Protein AF-A0A452YHG9-F1 (afdb_monomer)

Structure (mmCIF, N/CA/C/O backbone):
data_AF-A0A452YHG9-F1
#
_entry.id   AF-A0A452YHG9-F1
#
loop_
_atom_site.group_PDB
_atom_site.id
_atom_site.type_symbol
_atom_site.label_atom_id
_atom_site.label_alt_id
_atom_site.label_comp_id
_atom_site.label_asym_id
_atom_site.label_entity_id
_atom_site.label_seq_id
_atom_site.pdbx_PDB_ins_code
_atom_site.Cartn_x
_atom_site.Cartn_y
_atom_site.Cartn_z
_atom_site.occupancy
_atom_site.B_iso_or_equiv
_atom_site.auth_seq_id
_atom_site.auth_comp_id
_atom_site.auth_asym_id
_atom_site.auth_atom_id
_atom_site.pdbx_PDB_model_num
ATOM 1 N N . PHE A 1 1 ? 35.366 18.427 21.342 1.00 50.47 1 PHE A N 1
ATOM 2 C CA . PHE A 1 1 ? 35.140 17.225 20.520 1.00 50.47 1 PHE A CA 1
ATOM 3 C C . PHE A 1 1 ? 33.659 17.161 20.184 1.00 50.47 1 PHE A C 1
ATOM 5 O O . PHE A 1 1 ? 32.875 17.206 21.125 1.00 50.47 1 PHE A O 1
ATOM 12 N N . PRO A 1 2 ? 33.260 17.173 18.901 1.00 58.31 2 PRO A N 1
ATOM 13 C CA . PRO A 1 2 ? 31.857 17.027 18.533 1.00 58.31 2 PRO A CA 1
ATOM 14 C C . PRO A 1 2 ? 31.399 15.593 18.816 1.00 58.31 2 PRO A C 1
ATOM 16 O O . PRO A 1 2 ? 32.163 14.650 18.617 1.00 58.31 2 PRO A O 1
ATOM 19 N N . LEU A 1 3 ? 30.175 15.452 19.322 1.00 61.84 3 LEU A N 1
ATOM 20 C CA . LEU A 1 3 ? 29.559 14.154 19.587 1.00 61.84 3 LEU A CA 1
ATOM 21 C C . LEU A 1 3 ? 29.290 13.422 18.262 1.00 61.84 3 LEU A C 1
ATOM 23 O O . LEU A 1 3 ? 28.906 14.075 17.287 1.00 61.84 3 LEU A O 1
ATOM 27 N N . PRO A 1 4 ? 29.494 12.095 18.208 1.00 65.50 4 PRO A N 1
ATOM 28 C CA . PRO A 1 4 ? 29.162 11.313 17.028 1.00 65.50 4 PRO A CA 1
ATOM 29 C C . PRO A 1 4 ? 27.641 11.327 16.791 1.00 65.50 4 PRO A C 1
ATOM 31 O O . PRO A 1 4 ? 26.872 11.438 17.752 1.00 65.50 4 PRO A O 1
ATOM 34 N N . PRO A 1 5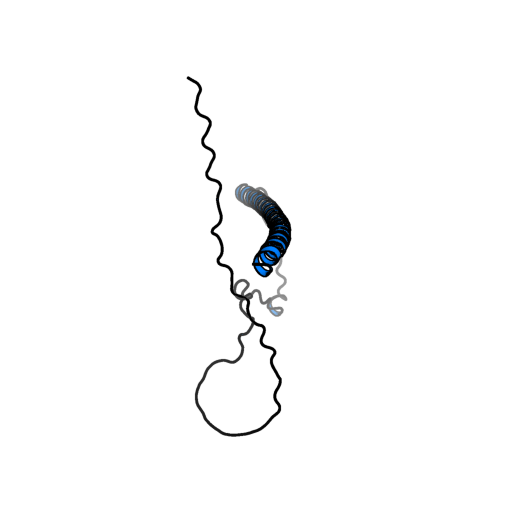 ? 27.198 11.246 15.525 1.00 70.06 5 PRO A N 1
ATOM 35 C CA . PRO A 1 5 ? 25.780 11.170 15.201 1.00 70.06 5 PRO A CA 1
ATOM 36 C C . PRO A 1 5 ? 25.156 9.893 15.790 1.00 70.06 5 PRO A C 1
ATOM 38 O O . PRO A 1 5 ? 25.858 8.895 15.956 1.00 70.06 5 PRO A O 1
ATOM 41 N N . PRO A 1 6 ? 23.852 9.914 16.115 1.00 71.38 6 PRO A N 1
ATOM 42 C CA . PRO A 1 6 ? 23.160 8.741 16.632 1.00 71.38 6 PRO A CA 1
ATOM 43 C C . PRO A 1 6 ? 23.117 7.635 15.572 1.00 71.38 6 PRO A C 1
ATOM 45 O O . PRO A 1 6 ? 22.781 7.894 14.416 1.00 71.38 6 PRO A O 1
ATOM 48 N N . ASP A 1 7 ? 23.442 6.408 15.981 1.00 68.12 7 ASP A N 1
ATOM 49 C CA . ASP A 1 7 ? 23.366 5.226 15.127 1.00 68.12 7 ASP A CA 1
ATOM 50 C C . ASP A 1 7 ? 21.933 5.047 14.605 1.00 68.12 7 ASP A C 1
ATOM 52 O O . ASP A 1 7 ? 20.973 4.952 15.376 1.00 68.12 7 ASP A O 1
ATOM 56 N N . HIS A 1 8 ? 21.776 5.013 13.281 1.00 67.44 8 HIS A N 1
ATOM 57 C CA . HIS A 1 8 ? 20.496 4.689 12.664 1.00 67.44 8 HIS A CA 1
ATOM 58 C C . HIS A 1 8 ? 20.134 3.228 12.980 1.00 67.44 8 HIS A C 1
ATOM 60 O O . HIS A 1 8 ? 20.989 2.347 12.842 1.00 67.44 8 HIS A O 1
ATOM 66 N N . PRO A 1 9 ? 18.884 2.938 13.388 1.00 67.12 9 PRO A N 1
ATOM 67 C CA . PRO A 1 9 ? 18.451 1.566 13.610 1.00 67.12 9 PRO A CA 1
ATOM 68 C C . PRO A 1 9 ? 18.553 0.769 12.301 1.00 67.12 9 PRO A C 1
ATOM 70 O O . PRO A 1 9 ? 18.336 1.331 11.223 1.00 67.12 9 PRO A O 1
ATOM 73 N N . PRO A 1 10 ? 18.881 -0.532 12.364 1.00 62.91 10 PRO A N 1
ATOM 74 C CA . PRO A 1 10 ? 19.031 -1.346 11.169 1.00 62.91 10 PRO A CA 1
ATOM 75 C C . PRO A 1 10 ? 17.706 -1.398 10.403 1.00 62.91 10 PRO A C 1
ATOM 77 O O . PRO A 1 10 ? 16.695 -1.879 10.917 1.00 62.91 10 PRO A O 1
ATOM 80 N N . THR A 1 11 ? 17.716 -0.908 9.162 1.00 66.00 11 THR A N 1
ATOM 81 C CA . THR A 1 11 ? 16.592 -1.037 8.232 1.00 66.00 11 THR A CA 1
ATOM 82 C C . THR A 1 11 ? 16.307 -2.520 8.011 1.00 66.00 11 THR A C 1
ATOM 84 O O . THR A 1 11 ? 17.154 -3.251 7.494 1.00 66.00 11 THR A O 1
ATOM 87 N N . TYR A 1 12 ? 15.122 -2.977 8.415 1.00 63.44 12 TYR A N 1
ATOM 88 C CA . TYR A 1 12 ? 14.684 -4.352 8.196 1.00 63.44 12 TYR A CA 1
ATOM 89 C C . TYR A 1 12 ? 14.592 -4.627 6.689 1.00 63.44 12 TYR A C 1
ATOM 91 O O . TYR A 1 12 ? 13.749 -4.061 5.997 1.00 63.44 12 TYR A O 1
ATOM 99 N N . GLN A 1 13 ? 15.468 -5.492 6.176 1.00 59.50 13 GLN A N 1
ATOM 100 C CA . GLN A 1 13 ? 15.379 -6.003 4.811 1.00 59.50 13 GLN A CA 1
ATOM 101 C C . GLN A 1 13 ? 14.652 -7.353 4.829 1.00 59.50 13 GLN A C 1
ATOM 103 O O . GLN A 1 13 ? 15.174 -8.310 5.410 1.00 59.50 13 GLN A O 1
ATOM 108 N N . PRO A 1 14 ? 13.466 -7.472 4.206 1.00 60.69 14 PRO A N 1
ATOM 109 C CA . PRO A 1 14 ? 12.780 -8.750 4.122 1.00 60.69 14 PRO A CA 1
ATOM 110 C C . PRO A 1 14 ? 13.579 -9.742 3.255 1.00 60.69 14 PRO A C 1
ATOM 112 O O . PRO A 1 14 ? 14.234 -9.347 2.284 1.00 60.69 14 PRO A O 1
ATOM 115 N N . PRO A 1 15 ? 13.531 -11.048 3.571 1.00 65.06 15 PRO A N 1
ATOM 116 C CA . PRO A 1 15 ? 14.250 -12.066 2.815 1.00 65.06 15 PRO A CA 1
ATOM 117 C C . PRO A 1 15 ? 13.765 -12.118 1.359 1.00 65.06 15 PRO A C 1
ATOM 119 O O . PRO A 1 15 ? 12.565 -12.212 1.090 1.00 65.06 15 PRO A O 1
ATOM 122 N N . ARG A 1 16 ? 14.711 -12.092 0.407 1.00 65.38 16 ARG A N 1
ATOM 123 C CA . ARG A 1 16 ? 14.429 -12.247 -1.029 1.00 65.38 16 ARG A CA 1
ATOM 124 C C . ARG A 1 16 ? 13.727 -13.587 -1.257 1.00 65.38 16 ARG A C 1
ATOM 126 O O . ARG A 1 16 ? 14.321 -14.646 -1.059 1.00 65.38 16 ARG A O 1
ATOM 133 N N . ARG A 1 17 ? 12.454 -13.545 -1.662 1.00 67.06 17 ARG A N 1
ATOM 134 C CA . ARG A 1 17 ? 11.697 -14.758 -1.993 1.00 67.06 17 ARG A CA 1
ATOM 135 C C . ARG A 1 17 ? 12.255 -15.371 -3.285 1.00 67.06 17 ARG A C 1
ATOM 137 O O . ARG A 1 17 ? 12.499 -14.633 -4.240 1.00 67.06 17 ARG A O 1
ATOM 144 N N . PRO A 1 18 ? 12.450 -16.698 -3.341 1.00 53.84 18 PRO A N 1
ATOM 145 C CA . PRO A 1 18 ? 12.872 -17.361 -4.564 1.00 53.84 18 PRO A CA 1
ATOM 146 C C . PRO A 1 18 ? 11.786 -17.238 -5.640 1.00 53.84 18 PRO A C 1
ATOM 148 O O . PRO A 1 18 ? 10.592 -17.392 -5.369 1.00 53.84 18 PRO A O 1
ATOM 151 N N . ILE A 1 19 ? 12.220 -16.961 -6.870 1.00 60.56 19 ILE A N 1
ATOM 152 C CA . ILE A 1 19 ? 11.364 -16.863 -8.054 1.00 60.56 19 ILE A CA 1
ATOM 153 C C . ILE A 1 19 ? 10.695 -18.226 -8.261 1.00 60.56 19 ILE A C 1
ATOM 155 O O . ILE A 1 19 ? 11.362 -19.229 -8.515 1.00 60.56 19 ILE A O 1
ATOM 159 N N . SER A 1 20 ? 9.371 -18.280 -8.112 1.00 59.91 20 SER A N 1
ATOM 160 C CA . SER A 1 20 ? 8.608 -19.508 -8.346 1.00 59.91 20 SER A CA 1
ATOM 161 C C . SER A 1 20 ? 8.581 -19.821 -9.846 1.00 59.91 20 SER A C 1
ATOM 163 O O . SER A 1 20 ? 8.229 -18.940 -10.633 1.00 59.91 20 SER A O 1
ATOM 165 N N . PRO A 1 21 ? 8.919 -21.048 -10.280 1.00 60.28 21 PRO A N 1
ATOM 166 C CA . PRO A 1 21 ? 8.914 -21.379 -11.696 1.00 60.28 21 PRO A CA 1
ATOM 167 C C . PRO A 1 21 ? 7.486 -21.398 -12.256 1.00 60.28 21 PRO A C 1
ATOM 169 O O . PRO A 1 21 ? 6.536 -21.880 -11.631 1.00 60.28 21 PRO A O 1
ATOM 172 N N . HIS A 1 22 ? 7.360 -20.865 -13.469 1.00 54.91 22 HIS A N 1
ATOM 173 C CA . HIS A 1 22 ? 6.126 -20.713 -14.228 1.00 54.91 22 HIS A CA 1
ATOM 174 C C . HIS A 1 22 ? 5.387 -22.059 -14.367 1.00 54.91 22 HIS A C 1
ATOM 176 O O . HIS A 1 22 ? 5.846 -22.980 -15.042 1.00 54.91 22 HIS A O 1
ATOM 182 N N . ARG A 1 23 ? 4.204 -22.195 -13.747 1.00 52.66 23 ARG A N 1
ATOM 183 C CA . ARG A 1 23 ? 3.349 -23.381 -13.936 1.00 52.66 23 ARG A CA 1
ATOM 184 C C . ARG A 1 23 ? 2.745 -23.377 -15.344 1.00 52.66 23 ARG A C 1
ATOM 186 O O . ARG A 1 23 ? 1.927 -22.517 -15.670 1.00 52.66 23 ARG A O 1
ATOM 193 N N . HIS A 1 24 ? 3.099 -24.374 -16.153 1.00 48.31 24 HIS A N 1
ATOM 194 C CA . HIS A 1 24 ? 2.424 -24.684 -17.414 1.00 48.31 24 HIS A CA 1
ATOM 195 C C . HIS A 1 24 ? 0.976 -25.138 -17.156 1.00 48.31 24 HIS A C 1
ATOM 197 O O . HIS A 1 24 ? 0.727 -26.130 -16.468 1.00 48.31 24 HIS A O 1
ATOM 203 N N . ARG A 1 25 ? 0.000 -24.429 -17.737 1.00 52.16 25 ARG A N 1
ATOM 204 C CA . ARG A 1 25 ? -1.408 -24.856 -17.768 1.00 52.16 25 ARG A CA 1
ATOM 205 C C . ARG A 1 25 ? -1.575 -26.018 -18.752 1.00 52.16 25 ARG A C 1
ATOM 207 O O . ARG A 1 25 ? -1.524 -25.815 -19.962 1.00 52.16 25 ARG A O 1
ATOM 214 N N . TYR A 1 26 ? -1.857 -27.221 -18.256 1.00 38.91 26 TYR A N 1
ATOM 215 C CA . TYR A 1 26 ? -2.297 -28.332 -19.104 1.00 38.91 26 TYR A CA 1
ATOM 216 C C . TYR A 1 26 ? -3.787 -28.184 -19.460 1.00 38.91 26 TYR A C 1
ATOM 218 O O . TYR A 1 26 ? -4.659 -28.236 -18.592 1.00 38.91 26 TYR A O 1
ATOM 226 N N . ARG A 1 27 ? -4.095 -28.028 -20.755 1.00 46.94 27 ARG A N 1
ATOM 227 C CA . ARG A 1 27 ? -5.461 -28.132 -21.304 1.00 46.94 27 ARG A CA 1
ATOM 228 C C . ARG A 1 27 ? -5.928 -29.595 -21.240 1.00 46.94 27 ARG A C 1
ATOM 230 O O . ARG A 1 27 ? -5.374 -30.446 -21.930 1.00 46.94 27 ARG A O 1
ATOM 237 N N . ARG A 1 28 ? -6.973 -29.900 -20.460 1.00 41.78 28 ARG A N 1
ATOM 238 C CA . ARG A 1 28 ? -7.617 -31.229 -20.462 1.00 41.78 28 ARG A CA 1
ATOM 239 C C . ARG A 1 28 ? -8.444 -31.429 -21.741 1.00 41.78 28 ARG A C 1
ATOM 241 O O . ARG A 1 28 ? -9.432 -30.729 -21.949 1.00 41.78 28 ARG A O 1
ATOM 248 N N . ARG A 1 29 ? -8.076 -32.414 -22.569 1.00 42.25 29 ARG A N 1
ATOM 249 C CA . ARG A 1 29 ? -8.938 -32.972 -23.630 1.00 42.25 29 ARG A CA 1
ATOM 250 C C . ARG A 1 29 ? -9.943 -33.948 -23.001 1.00 42.25 29 ARG A C 1
ATOM 252 O O . ARG A 1 29 ? -9.538 -34.850 -22.274 1.00 42.25 29 ARG A O 1
ATOM 259 N N . ARG A 1 30 ? -11.242 -33.782 -23.275 1.00 41.25 30 ARG A N 1
ATOM 260 C CA . ARG A 1 30 ? -12.277 -34.780 -22.944 1.00 41.25 30 ARG A CA 1
ATOM 261 C C . ARG A 1 30 ? -12.217 -35.908 -23.981 1.00 41.25 30 ARG A C 1
ATOM 263 O O . ARG A 1 30 ? -12.229 -35.622 -25.173 1.00 41.25 30 ARG A O 1
ATOM 270 N N . SER A 1 31 ? -12.131 -37.155 -23.519 1.00 40.00 31 SER A N 1
ATOM 271 C CA . SER A 1 31 ? -12.094 -38.368 -24.348 1.00 40.00 31 SER A CA 1
ATOM 272 C C . SER A 1 31 ? -13.398 -39.157 -24.197 1.00 40.00 31 SER A C 1
ATOM 274 O O . SER A 1 31 ? -13.939 -39.254 -23.095 1.00 40.00 31 SER A O 1
ATOM 276 N N . SER A 1 32 ? -13.899 -39.698 -25.305 1.00 44.66 32 SER A N 1
ATOM 277 C CA . SER A 1 32 ? -15.113 -40.508 -25.423 1.00 44.66 32 SER A CA 1
ATOM 278 C C . SER A 1 32 ? -14.857 -42.003 -25.165 1.00 44.66 32 SER A C 1
ATOM 280 O O . SER A 1 32 ? -13.947 -42.579 -25.747 1.00 44.66 32 SER A O 1
ATOM 282 N N . GLY A 1 33 ? -15.714 -42.581 -24.312 1.00 40.91 33 GLY A N 1
ATOM 283 C CA . GLY A 1 33 ? -16.127 -43.984 -24.090 1.00 40.91 33 GLY A CA 1
ATOM 284 C C . GLY A 1 33 ? -15.282 -45.198 -24.526 1.00 40.91 33 GLY A C 1
ATOM 285 O O . GLY A 1 33 ? -14.998 -45.365 -25.704 1.00 40.91 33 GLY A O 1
ATOM 286 N N . SER A 1 34 ? -15.120 -46.180 -23.619 1.00 40.25 34 SER A N 1
ATOM 287 C CA . SER A 1 34 ? -15.874 -47.467 -23.616 1.00 40.25 34 SER A CA 1
ATOM 288 C C . SER A 1 34 ? -15.233 -48.579 -22.749 1.00 40.25 34 SER A C 1
ATOM 290 O O . SER A 1 34 ? -14.089 -48.949 -22.953 1.00 40.25 34 SER A O 1
ATOM 292 N N . ARG A 1 35 ? -16.057 -49.133 -21.841 1.00 43.28 35 ARG A N 1
ATOM 293 C CA . ARG A 1 35 ? -16.183 -50.520 -21.308 1.00 43.28 35 ARG A CA 1
ATOM 294 C C . ARG A 1 35 ? -14.975 -51.369 -20.820 1.00 43.28 35 ARG A C 1
ATOM 296 O O . ARG A 1 35 ? -14.112 -51.758 -21.586 1.00 43.28 35 ARG A O 1
ATOM 303 N N . SER A 1 36 ? -15.195 -51.916 -19.608 1.00 37.97 36 SER A N 1
ATOM 304 C CA . SER A 1 36 ? -14.964 -53.312 -19.157 1.00 37.97 36 SER A CA 1
ATOM 305 C C . SER A 1 36 ? -13.563 -53.756 -18.700 1.00 37.97 36 SER A C 1
ATOM 307 O O . SER A 1 36 ? -12.707 -54.053 -19.519 1.00 37.97 36 SER A O 1
ATOM 309 N N . SER A 1 37 ? -13.384 -54.005 -17.394 1.00 42.16 37 SER A N 1
ATOM 310 C CA . SER A 1 37 ? -13.330 -55.362 -16.804 1.00 42.16 37 SER A CA 1
ATOM 311 C C . SER A 1 37 ? -12.944 -55.303 -15.315 1.00 42.16 37 SER A C 1
ATOM 313 O O . SER A 1 37 ? -12.339 -54.344 -14.846 1.00 42.16 37 SER A O 1
ATOM 315 N N . ARG A 1 38 ? -13.356 -56.325 -14.564 1.00 44.22 38 ARG A N 1
ATOM 316 C CA . ARG A 1 38 ? -13.281 -56.444 -13.101 1.00 44.22 38 ARG A CA 1
ATOM 317 C C . ARG A 1 38 ? -11.835 -56.565 -12.611 1.00 44.22 38 ARG A C 1
ATOM 319 O O . ARG A 1 38 ? -11.064 -57.353 -13.146 1.00 44.22 38 ARG A O 1
ATOM 326 N N . GLY A 1 39 ? -11.535 -55.872 -11.518 1.00 37.12 39 GLY A N 1
ATOM 327 C CA . GLY A 1 39 ? -10.306 -56.015 -10.746 1.00 37.12 39 GLY A CA 1
ATOM 328 C C . GLY A 1 39 ? -10.445 -55.279 -9.419 1.00 37.12 39 GLY A C 1
ATOM 329 O O . GLY A 1 39 ? -10.172 -54.090 -9.326 1.00 37.12 39 GLY A O 1
ATOM 330 N N . THR A 1 40 ? -10.929 -55.981 -8.398 1.00 43.69 40 THR A N 1
ATOM 331 C CA . THR A 1 40 ? -10.867 -55.560 -6.995 1.00 43.69 40 THR A CA 1
ATOM 332 C C . THR A 1 40 ? -9.424 -55.303 -6.593 1.00 43.69 40 THR A C 1
ATOM 334 O O . THR A 1 40 ? -8.635 -56.251 -6.619 1.00 43.69 40 THR A O 1
ATOM 337 N N . LYS A 1 41 ? -9.120 -54.070 -6.169 1.00 44.59 41 LYS A N 1
ATOM 338 C CA . LYS A 1 41 ? -8.260 -53.748 -5.020 1.00 44.59 41 LYS A CA 1
ATOM 339 C C . LYS A 1 41 ? -8.119 -52.225 -4.843 1.00 44.59 41 LYS A C 1
ATOM 341 O O . LYS A 1 41 ? -7.780 -51.526 -5.789 1.00 44.59 41 LYS A O 1
ATOM 346 N N . ASN A 1 42 ? -8.300 -51.795 -3.589 1.00 43.88 42 ASN A N 1
ATOM 347 C CA . ASN A 1 42 ? -7.829 -50.542 -2.970 1.00 43.88 42 ASN A CA 1
ATOM 348 C C . ASN A 1 42 ? -8.822 -49.375 -3.122 1.00 43.88 42 ASN A C 1
ATOM 350 O O . ASN A 1 42 ? -8.926 -48.758 -4.171 1.00 43.8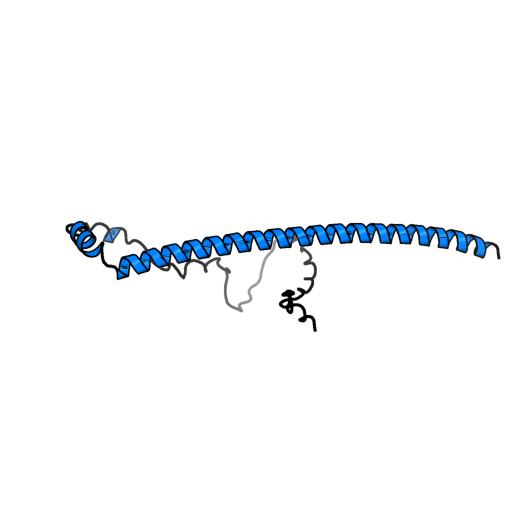8 42 ASN A O 1
ATOM 354 N N . SER A 1 43 ? -9.748 -49.207 -2.178 1.00 40.75 43 SER A N 1
ATOM 355 C CA . SER A 1 43 ? -9.566 -48.543 -0.875 1.00 40.75 43 SER A CA 1
ATOM 356 C C . SER A 1 43 ? -9.401 -47.025 -0.990 1.00 40.75 43 SER A C 1
ATOM 358 O O . SER A 1 43 ? -8.541 -46.532 -1.709 1.00 40.75 43 SER A O 1
ATOM 360 N N . CYS A 1 44 ? -10.205 -46.358 -0.160 1.00 35.25 44 CYS A N 1
ATOM 361 C CA . CYS A 1 44 ? -10.109 -45.003 0.380 1.00 35.25 44 CYS A CA 1
ATOM 362 C C . CYS A 1 44 ? -10.303 -43.779 -0.549 1.00 35.25 44 CYS A C 1
ATOM 364 O O . CYS A 1 44 ? -9.387 -43.288 -1.195 1.00 35.25 44 CYS A O 1
ATOM 366 N N . MET A 1 45 ? -11.515 -43.224 -0.403 1.00 40.72 45 MET A N 1
ATOM 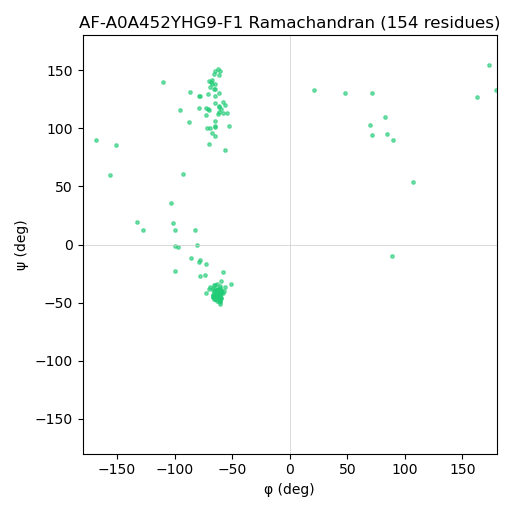367 C CA . MET A 1 45 ? -11.886 -41.803 -0.322 1.00 40.72 45 MET A CA 1
ATOM 368 C C . MET A 1 45 ? -12.087 -40.999 -1.613 1.00 40.72 45 MET A C 1
ATOM 370 O O . MET A 1 45 ? -11.197 -40.378 -2.185 1.00 40.72 45 MET A O 1
ATOM 374 N N . ALA A 1 46 ? -13.369 -40.961 -1.983 1.00 40.47 46 ALA A N 1
ATOM 375 C CA . ALA A 1 46 ? -14.015 -39.872 -2.687 1.00 40.47 46 ALA A CA 1
ATOM 376 C C . ALA A 1 46 ? -13.966 -38.567 -1.873 1.00 40.47 46 ALA A C 1
ATOM 378 O O . ALA A 1 46 ? -14.044 -38.596 -0.650 1.00 40.47 46 ALA A O 1
ATOM 379 N N . GLY A 1 47 ? -13.929 -37.442 -2.592 1.00 36.28 47 GLY A N 1
ATOM 380 C CA . GLY A 1 47 ? -14.323 -36.126 -2.096 1.00 36.28 47 GLY A CA 1
ATOM 381 C C . GLY A 1 47 ? -13.363 -35.509 -1.086 1.00 36.28 47 GLY A C 1
ATOM 382 O O . GLY A 1 47 ? -13.529 -35.683 0.115 1.00 36.28 47 GLY A O 1
ATOM 383 N N . VAL A 1 48 ? -12.433 -34.671 -1.556 1.00 39.72 48 VAL A N 1
ATOM 384 C CA . VAL A 1 48 ? -11.931 -33.583 -0.704 1.00 39.72 48 VAL A CA 1
ATOM 385 C C . VAL A 1 48 ? -13.085 -32.596 -0.582 1.00 39.72 48 VAL A C 1
ATOM 387 O O . VAL A 1 48 ? -13.296 -31.727 -1.424 1.00 39.72 48 VAL A O 1
ATOM 390 N N . GLN A 1 49 ? -13.917 -32.884 0.408 1.00 41.75 49 GLN A N 1
ATOM 391 C CA . GLN A 1 49 ? -15.005 -32.073 0.893 1.00 41.75 49 GLN A CA 1
ATOM 392 C C . GLN A 1 49 ? -14.397 -30.759 1.395 1.00 41.75 49 GLN A C 1
ATOM 394 O O . GLN A 1 49 ? -13.594 -30.760 2.326 1.00 41.75 49 GLN A O 1
ATOM 399 N N . GLU A 1 50 ? -14.786 -29.648 0.770 1.00 43.84 50 GLU A N 1
ATOM 400 C CA . GLU A 1 50 ? -14.764 -28.317 1.377 1.00 43.84 50 GLU A CA 1
ATOM 401 C C . GLU A 1 50 ? -15.591 -28.366 2.663 1.00 43.84 50 GLU A C 1
ATOM 403 O O . GLU A 1 50 ? -16.774 -28.048 2.659 1.00 43.84 50 GLU A O 1
ATOM 408 N N . ARG A 1 51 ? -15.016 -28.852 3.759 1.00 45.78 51 ARG A N 1
ATOM 409 C CA . ARG A 1 51 ? -15.564 -28.681 5.104 1.00 45.78 51 ARG A CA 1
ATOM 410 C C . ARG A 1 51 ? -14.420 -28.683 6.093 1.00 45.78 51 ARG A C 1
ATOM 412 O O . ARG A 1 51 ? -14.099 -29.714 6.665 1.00 45.78 51 ARG A O 1
ATOM 419 N N . GLN A 1 52 ? -13.823 -27.514 6.287 1.00 39.25 52 GLN A N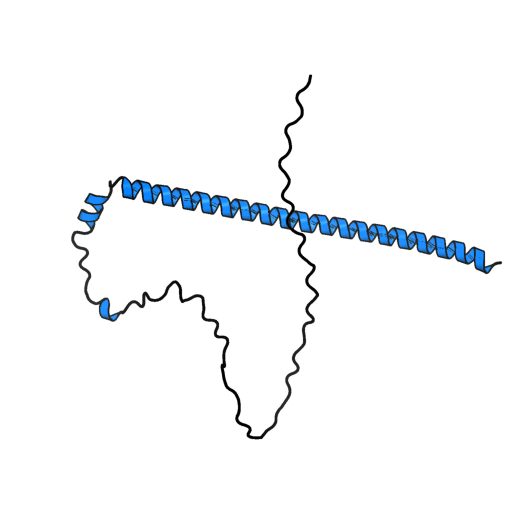 1
ATOM 420 C CA . GLN A 1 52 ? -13.174 -27.214 7.558 1.00 39.25 52 GLN A CA 1
ATOM 421 C C . GLN A 1 52 ? -13.076 -25.703 7.791 1.00 39.25 52 GLN A C 1
ATOM 423 O O . GLN A 1 52 ? -12.001 -25.137 7.921 1.00 39.25 52 GLN A O 1
ATOM 428 N N . TYR A 1 53 ? -14.234 -25.045 7.826 1.00 39.88 53 TYR A N 1
ATOM 429 C CA . TYR A 1 53 ? -14.387 -23.713 8.428 1.00 39.88 53 TYR A CA 1
ATOM 430 C C . TYR A 1 53 ? -15.613 -23.644 9.357 1.00 39.88 53 TYR A C 1
ATOM 432 O O . TYR A 1 53 ? -16.084 -22.567 9.686 1.00 39.88 53 TYR A O 1
ATOM 440 N N . GLU A 1 54 ? -16.117 -24.797 9.807 1.00 37.53 54 GLU A N 1
ATOM 441 C CA . GLU A 1 54 ? -17.343 -24.922 10.620 1.00 37.53 54 GLU A CA 1
ATOM 442 C C . GLU A 1 54 ? -17.118 -25.740 11.910 1.00 37.53 54 GLU A C 1
ATOM 444 O O . GLU A 1 54 ? -18.062 -26.126 12.584 1.00 37.53 54 GLU A O 1
ATOM 449 N N . GLU A 1 55 ? -15.865 -26.026 12.289 1.00 41.16 55 GLU A N 1
ATOM 450 C CA . GLU A 1 55 ? -15.558 -26.778 13.525 1.00 41.16 55 GLU A CA 1
ATOM 451 C C . GLU A 1 55 ? -15.147 -25.894 14.712 1.00 41.16 55 GLU A C 1
ATOM 453 O O . GLU A 1 55 ? -14.952 -26.406 15.810 1.00 41.16 55 GLU A O 1
ATOM 458 N N . PHE A 1 56 ? -15.066 -24.569 14.538 1.00 37.75 56 PHE A N 1
ATOM 459 C CA . PHE A 1 56 ? -14.829 -23.642 15.656 1.00 37.75 56 PHE A CA 1
ATOM 460 C C . PHE A 1 56 ? -16.108 -22.957 16.168 1.00 37.75 56 PHE A C 1
ATOM 462 O O . PHE A 1 56 ? -16.179 -22.591 17.335 1.00 37.75 56 PHE A O 1
ATOM 469 N N . PHE A 1 57 ? -17.154 -22.869 15.341 1.00 41.41 57 PHE A N 1
ATOM 470 C CA . PHE A 1 57 ? -18.500 -22.427 15.741 1.00 41.41 57 PHE A CA 1
ATOM 471 C C . PHE A 1 57 ? -19.464 -23.618 15.874 1.00 41.41 57 PHE A C 1
ATOM 473 O O . PHE A 1 57 ? -20.646 -23.541 15.546 1.00 41.41 57 PHE A O 1
ATOM 480 N N . GLY A 1 58 ? -18.938 -24.752 16.346 1.00 36.12 58 GLY A N 1
ATOM 481 C CA . GLY A 1 58 ? -19.679 -25.994 16.510 1.00 36.12 58 GLY A CA 1
ATOM 482 C C . GLY A 1 58 ? -20.784 -25.891 17.560 1.00 36.12 58 GLY A C 1
ATOM 483 O O . GLY A 1 58 ? -20.560 -26.186 18.729 1.00 36.12 58 GLY A O 1
ATOM 484 N N . GLY A 1 59 ? -21.995 -25.566 17.102 1.00 40.25 59 GLY A N 1
ATOM 485 C CA . GLY A 1 59 ? -23.215 -26.165 17.635 1.00 40.25 59 GLY A CA 1
ATOM 486 C C . GLY A 1 59 ? -24.090 -25.292 18.527 1.00 40.25 59 GLY A C 1
ATOM 487 O O . GLY A 1 59 ? -24.500 -25.749 19.586 1.00 40.25 59 GLY A O 1
ATOM 488 N N . PHE A 1 60 ? -24.482 -24.103 18.070 1.00 38.88 60 PHE A N 1
ATOM 489 C CA . PHE A 1 60 ? -25.758 -23.519 18.500 1.00 38.88 60 PHE A CA 1
ATOM 490 C C . PHE A 1 60 ? -26.841 -23.926 17.487 1.00 38.88 60 PHE A C 1
ATOM 492 O O . PHE A 1 60 ? -27.417 -23.095 16.791 1.00 38.88 60 PHE A O 1
ATOM 499 N N . TYR A 1 61 ? -27.070 -25.238 17.332 1.00 48.84 61 TYR A N 1
ATOM 500 C CA . TYR A 1 61 ? -28.307 -25.695 16.701 1.00 48.84 61 TYR A CA 1
ATOM 501 C C . TYR A 1 61 ? -29.418 -25.272 17.654 1.00 48.84 61 TYR A C 1
ATOM 503 O O . TYR A 1 61 ? -29.568 -25.844 18.732 1.00 48.84 61 TYR A O 1
ATOM 511 N N . PHE A 1 62 ? -30.101 -24.189 17.301 1.00 45.12 62 PHE A N 1
ATOM 512 C CA . PHE A 1 62 ? -31.264 -23.711 18.022 1.00 45.12 62 PHE A CA 1
ATOM 513 C C . PHE A 1 62 ? -32.330 -24.794 17.858 1.00 45.12 62 PHE A C 1
ATOM 515 O O . PHE A 1 62 ? -32.891 -24.971 16.778 1.00 45.12 62 PHE A O 1
ATOM 522 N N . ASP A 1 63 ? -32.496 -25.613 18.891 1.00 47.91 63 ASP A N 1
ATOM 523 C CA . ASP A 1 63 ? -33.556 -26.606 18.958 1.00 47.91 63 ASP A CA 1
ATOM 524 C C . ASP A 1 63 ? -34.870 -25.818 19.056 1.00 47.91 63 ASP A C 1
ATOM 526 O O . ASP A 1 63 ? -35.221 -25.303 20.117 1.00 47.91 63 ASP A O 1
ATOM 530 N N . GLU A 1 64 ? -35.538 -25.610 17.919 1.00 55.75 64 GLU A N 1
ATOM 531 C CA . GLU A 1 64 ? -36.762 -24.796 17.809 1.00 55.75 64 GLU A CA 1
ATOM 532 C C . GLU A 1 64 ? -37.885 -25.317 18.731 1.00 55.75 64 GLU A C 1
ATOM 534 O O . GLU A 1 64 ? -38.721 -24.538 19.186 1.00 55.75 64 GLU A O 1
ATOM 539 N N . ASP A 1 65 ? -37.853 -26.599 19.112 1.00 54.25 65 ASP A N 1
ATOM 540 C CA . ASP A 1 65 ? -38.797 -27.207 20.059 1.00 54.25 65 ASP A CA 1
ATOM 541 C C . ASP A 1 65 ? -38.478 -26.888 21.539 1.00 54.25 65 ASP A C 1
ATOM 543 O O . ASP A 1 65 ? -39.338 -27.034 22.411 1.00 54.25 65 ASP A O 1
ATOM 547 N N . ALA A 1 66 ? -37.272 -26.395 21.849 1.00 56.50 66 ALA A N 1
ATOM 548 C CA . ALA A 1 66 ? -36.920 -25.867 23.172 1.00 56.50 66 ALA A CA 1
ATOM 549 C C . ALA A 1 66 ? -37.306 -24.383 23.340 1.00 56.50 66 ALA A C 1
ATOM 551 O O . ALA A 1 66 ? -37.306 -23.871 24.464 1.00 56.50 66 ALA A O 1
ATOM 552 N N . LEU A 1 67 ? -37.674 -23.704 22.245 1.00 53.12 67 LEU A N 1
ATOM 553 C CA . LEU A 1 67 ? -38.045 -22.286 22.221 1.00 53.12 67 LEU A CA 1
ATOM 554 C C . LEU A 1 67 ? -39.467 -22.016 22.739 1.00 53.12 67 LEU A C 1
ATOM 556 O O . LEU A 1 67 ? -39.813 -20.876 23.029 1.00 53.12 67 LEU A O 1
ATOM 560 N N . SER A 1 68 ? -40.301 -23.050 22.899 1.00 53.34 68 SER A N 1
ATOM 561 C CA . SER A 1 68 ? -41.681 -22.888 23.381 1.00 53.34 68 SER A CA 1
ATOM 562 C C . SER A 1 68 ? -41.797 -22.744 24.904 1.00 53.34 68 SER A C 1
ATOM 564 O O . SER A 1 68 ? -42.908 -22.672 25.433 1.00 53.34 68 SER A O 1
ATOM 566 N N . LYS A 1 69 ? -40.680 -22.780 25.640 1.00 63.16 69 LYS A N 1
ATOM 567 C CA . LYS A 1 69 ? -40.652 -22.334 27.033 1.00 63.16 69 LYS A CA 1
ATOM 568 C C . LYS A 1 69 ? -40.372 -20.846 27.013 1.00 63.16 69 LYS A C 1
ATOM 570 O O . LYS A 1 69 ? -39.235 -20.447 26.790 1.00 63.16 69 LYS A O 1
ATOM 575 N N . ASP A 1 70 ? -41.404 -20.058 27.284 1.00 68.50 70 ASP A N 1
ATOM 576 C CA . ASP A 1 70 ? -41.263 -18.636 27.570 1.00 68.50 70 ASP A CA 1
ATOM 577 C C . ASP A 1 70 ? -40.225 -18.475 28.691 1.00 68.50 70 ASP A C 1
ATOM 579 O O . ASP A 1 70 ? -40.484 -18.765 29.863 1.00 68.50 70 ASP A O 1
ATOM 583 N N . ILE A 1 71 ? -39.001 -18.089 28.327 1.00 74.56 71 ILE A N 1
ATOM 584 C CA . ILE A 1 71 ? -37.966 -17.729 29.290 1.00 74.56 71 ILE A CA 1
ATOM 585 C C . ILE A 1 71 ? -38.454 -16.423 29.909 1.00 74.56 71 ILE A C 1
ATOM 587 O O . ILE A 1 71 ? -38.385 -15.365 29.288 1.00 74.56 71 ILE A O 1
ATOM 591 N N . SER A 1 72 ? -39.029 -16.512 31.107 1.00 75.44 72 SER A N 1
ATOM 592 C CA . SER A 1 72 ? -39.520 -15.349 31.841 1.00 75.44 72 SER A CA 1
ATOM 593 C C . SER A 1 72 ? -38.337 -14.451 32.203 1.00 75.44 72 SER A C 1
ATOM 595 O O . SER A 1 72 ? -37.564 -14.782 33.097 1.00 75.44 72 SER A O 1
ATOM 597 N N . LEU A 1 73 ? -38.201 -13.320 31.507 1.00 78.94 73 LEU A N 1
ATOM 598 C CA . LEU A 1 73 ? -37.179 -12.287 31.751 1.00 78.94 73 LEU A CA 1
ATOM 599 C C . LEU A 1 73 ? -37.575 -11.315 32.880 1.00 78.94 73 LEU A C 1
ATOM 601 O O . LEU A 1 73 ? -36.979 -10.252 33.034 1.00 78.94 73 LEU A O 1
ATOM 605 N N . ASP A 1 74 ? -38.606 -11.653 33.653 1.00 84.31 74 ASP A N 1
ATOM 606 C CA . ASP A 1 74 ? -39.111 -10.813 34.733 1.00 84.31 74 ASP A CA 1
ATOM 607 C C . ASP A 1 74 ? -38.057 -10.658 35.845 1.00 84.31 74 ASP A C 1
ATOM 609 O O . ASP A 1 74 ? -37.498 -11.640 36.334 1.00 84.31 74 ASP A O 1
ATOM 613 N N . GLY A 1 75 ? -37.754 -9.413 36.223 1.00 79.25 75 GLY A N 1
ATOM 614 C CA . GLY A 1 75 ? -36.709 -9.077 37.201 1.00 79.25 75 GLY A CA 1
ATOM 615 C C . GLY A 1 75 ? -35.298 -8.871 36.633 1.00 79.25 75 GLY A C 1
ATOM 616 O O . GLY A 1 75 ? -34.453 -8.324 37.345 1.00 79.25 75 GLY A O 1
ATOM 617 N N . LEU A 1 76 ? -35.054 -9.202 35.358 1.00 85.81 76 LEU A N 1
ATOM 618 C CA . LEU A 1 76 ? -33.753 -9.001 34.705 1.00 85.81 76 LEU A CA 1
ATOM 619 C C . LEU A 1 76 ? -33.340 -7.520 34.667 1.00 85.81 76 LEU A C 1
ATOM 621 O O . LEU A 1 76 ? -32.179 -7.197 34.896 1.00 85.81 76 LEU A O 1
ATOM 625 N N . ASP A 1 77 ? -34.295 -6.610 34.457 1.00 86.12 77 ASP A N 1
ATOM 626 C CA . ASP A 1 77 ? -34.044 -5.160 34.454 1.00 86.12 77 ASP A CA 1
ATOM 627 C C . ASP A 1 77 ? -33.497 -4.665 35.799 1.00 86.12 77 ASP A C 1
ATOM 629 O O . ASP A 1 77 ? -32.646 -3.777 35.855 1.00 86.12 77 ASP A O 1
ATOM 633 N N . LYS A 1 78 ? -33.969 -5.258 36.902 1.00 85.81 78 LYS A N 1
ATOM 634 C CA . LYS A 1 78 ? -33.532 -4.900 38.252 1.00 85.81 78 LYS A CA 1
ATOM 635 C C . LYS A 1 78 ? -32.112 -5.396 38.521 1.00 85.81 78 LYS A C 1
ATOM 637 O O . LYS A 1 78 ? -31.313 -4.661 39.092 1.00 85.81 78 LYS A O 1
ATOM 642 N N . GLU A 1 79 ? -31.804 -6.615 38.088 1.00 82.50 79 GLU A N 1
ATOM 643 C CA . GLU A 1 79 ? -30.470 -7.208 38.209 1.00 82.50 79 GLU A CA 1
ATOM 644 C C . GLU A 1 79 ? -29.451 -6.452 37.334 1.00 82.50 79 GLU A C 1
ATOM 646 O O . GLU A 1 79 ? -28.343 -6.145 37.777 1.00 82.50 79 GLU A O 1
ATOM 651 N N . LEU A 1 80 ? -29.852 -6.034 36.128 1.00 82.75 80 LEU A N 1
ATOM 652 C CA . LEU A 1 80 ? -29.040 -5.181 35.259 1.00 82.75 80 LEU A CA 1
ATOM 653 C C . LEU A 1 80 ? -28.748 -3.815 35.903 1.00 82.75 80 LEU A C 1
ATOM 655 O O . LEU A 1 80 ? -27.610 -3.341 35.858 1.00 82.75 80 LEU A O 1
ATOM 659 N N . GLU A 1 81 ? -29.748 -3.197 36.535 1.00 82.31 81 GLU A N 1
ATOM 660 C CA . GLU A 1 81 ? -29.593 -1.903 37.208 1.00 82.31 81 GLU A CA 1
ATOM 661 C C . GLU A 1 81 ? -28.719 -2.000 38.472 1.00 82.31 81 GLU A C 1
ATOM 663 O O . GLU A 1 81 ? -27.904 -1.108 38.725 1.00 82.31 81 GLU A O 1
ATOM 668 N N . GLU A 1 82 ? -28.816 -3.098 39.232 1.00 84.69 82 GLU A N 1
ATOM 669 C CA . GLU A 1 82 ? -27.951 -3.376 40.391 1.00 84.69 82 GLU A CA 1
ATOM 670 C C . GLU A 1 82 ? -26.474 -3.541 39.989 1.00 84.69 82 GLU A C 1
ATOM 672 O O . GLU A 1 82 ? -25.579 -3.109 40.721 1.00 84.69 82 GLU A O 1
ATOM 677 N N . HIS A 1 83 ? -26.200 -4.098 38.805 1.00 78.88 83 HIS A N 1
ATOM 678 C CA . HIS A 1 83 ? -24.838 -4.368 38.333 1.00 78.88 83 HIS A CA 1
ATOM 679 C C . HIS A 1 83 ? -24.247 -3.303 37.396 1.00 78.88 83 HIS A C 1
ATOM 681 O O . HIS A 1 83 ? -23.067 -3.396 37.042 1.00 78.88 83 HIS A O 1
ATOM 687 N N . LYS A 1 84 ? -24.997 -2.252 37.036 1.00 78.50 84 LYS A N 1
ATOM 688 C CA . LYS A 1 84 ? -24.555 -1.251 36.044 1.00 78.50 84 LYS A CA 1
ATOM 689 C C . LYS A 1 84 ? -23.267 -0.512 36.426 1.00 78.50 84 LYS A C 1
ATOM 691 O O . LYS A 1 84 ? -22.502 -0.116 35.556 1.00 78.50 84 LYS A O 1
ATOM 696 N N . ASN A 1 85 ? -23.043 -0.315 37.727 1.00 83.75 85 ASN A N 1
ATOM 697 C CA . ASN A 1 85 ? -21.923 0.455 38.275 1.00 83.75 85 ASN A CA 1
ATOM 698 C C . ASN A 1 85 ? -20.792 -0.447 38.785 1.00 83.75 85 ASN A C 1
ATOM 700 O O . ASN A 1 85 ? -19.987 -0.028 39.614 1.00 83.75 85 ASN A O 1
ATOM 704 N N . TYR A 1 86 ? -20.745 -1.708 38.354 1.00 91.56 86 TYR A N 1
ATOM 705 C CA . TYR A 1 86 ? -19.670 -2.595 38.764 1.00 91.56 86 TYR A CA 1
ATOM 706 C C . TYR A 1 86 ? -18.373 -2.169 38.063 1.00 91.56 86 TYR A C 1
ATOM 708 O O . TYR A 1 86 ? -18.152 -2.481 36.892 1.00 91.56 86 TYR A O 1
ATOM 716 N N . ASP A 1 87 ? -17.515 -1.442 38.784 1.00 90.44 87 ASP A N 1
ATOM 717 C CA . ASP A 1 87 ? -16.277 -0.837 38.266 1.00 90.44 87 ASP A CA 1
ATOM 718 C C . ASP A 1 87 ? -15.389 -1.832 37.500 1.00 90.44 87 ASP A C 1
ATOM 720 O O . ASP A 1 87 ? -14.740 -1.486 36.508 1.00 90.44 87 ASP A O 1
ATOM 724 N N . VAL A 1 88 ? -15.381 -3.100 37.918 1.00 91.75 88 VAL A N 1
ATOM 725 C CA . VAL A 1 88 ? -14.636 -4.167 37.233 1.00 91.75 88 VAL A CA 1
ATOM 726 C C . VAL A 1 88 ? -15.225 -4.457 35.847 1.00 91.75 88 VAL A C 1
ATOM 728 O O . VAL A 1 88 ? -14.481 -4.570 34.882 1.00 91.75 88 VAL A O 1
ATOM 731 N N . LEU A 1 89 ? -16.551 -4.524 35.708 1.00 90.19 89 LEU A N 1
ATOM 732 C CA . LEU A 1 89 ? -17.209 -4.727 34.410 1.00 90.19 89 LEU A CA 1
ATOM 733 C C . LEU A 1 89 ? -16.995 -3.518 33.496 1.00 90.19 89 LEU A C 1
ATOM 735 O O . LEU A 1 89 ? -16.606 -3.685 32.342 1.00 90.19 89 LEU A O 1
ATOM 739 N N . ILE A 1 90 ? -17.170 -2.304 34.024 1.00 92.56 90 ILE A N 1
ATOM 740 C CA . ILE A 1 90 ? -16.949 -1.063 33.267 1.00 92.56 90 ILE A CA 1
ATOM 741 C C . ILE A 1 90 ? -15.498 -0.986 32.773 1.00 92.56 90 ILE A C 1
ATOM 743 O O . ILE A 1 90 ? -15.249 -0.697 31.602 1.00 92.56 90 ILE A O 1
ATOM 747 N N . SER A 1 91 ? -14.523 -1.276 33.636 1.00 93.50 91 SER A N 1
ATOM 748 C CA . SER A 1 91 ? -13.105 -1.253 33.256 1.00 93.50 91 SER A CA 1
ATOM 749 C C . SER A 1 91 ? -12.753 -2.323 32.219 1.00 93.50 91 SER A C 1
ATOM 751 O O . SER A 1 91 ? -12.017 -2.026 31.280 1.00 93.50 91 SER A O 1
ATOM 753 N N . ILE A 1 92 ? -13.316 -3.532 32.318 1.00 94.25 92 ILE A N 1
ATOM 754 C CA . ILE A 1 92 ? -13.125 -4.582 31.308 1.00 94.25 92 ILE A CA 1
ATOM 755 C C . ILE A 1 92 ? -13.710 -4.148 29.959 1.00 94.25 92 ILE A C 1
ATOM 757 O O . ILE A 1 92 ? -13.017 -4.236 28.944 1.00 94.25 92 ILE A O 1
ATOM 761 N N . LEU A 1 93 ? -14.950 -3.648 29.938 1.00 92.50 93 LEU A N 1
ATOM 762 C CA . LEU A 1 93 ? -15.624 -3.241 28.701 1.00 92.50 93 LEU A CA 1
ATOM 763 C C . LEU A 1 93 ? -14.916 -2.059 28.027 1.00 92.50 93 LEU A C 1
ATOM 765 O O . LEU A 1 93 ? -14.625 -2.118 26.834 1.00 92.50 93 LEU A O 1
ATOM 769 N N . THR A 1 94 ? -14.564 -1.026 28.795 1.00 94.56 94 THR A N 1
ATOM 770 C CA . THR A 1 94 ? -13.841 0.148 28.274 1.00 94.56 94 THR A CA 1
ATOM 771 C C . THR A 1 94 ? -12.430 -0.198 27.801 1.00 94.56 94 THR A C 1
ATOM 773 O O . THR A 1 94 ? -11.945 0.364 26.821 1.00 94.56 94 THR A O 1
ATOM 776 N N . ASN A 1 95 ? -11.746 -1.138 28.459 1.00 96.19 95 ASN A N 1
ATOM 777 C CA . ASN A 1 95 ? -10.449 -1.614 27.990 1.00 96.19 95 ASN A CA 1
ATOM 778 C C . ASN A 1 95 ? -10.578 -2.452 26.707 1.00 96.19 95 ASN A C 1
ATOM 780 O O . ASN A 1 95 ? -9.759 -2.306 25.802 1.00 96.19 95 ASN A O 1
ATOM 784 N N . GLY A 1 96 ? -11.619 -3.282 26.598 1.00 96.00 96 GLY A N 1
ATOM 785 C CA . GLY A 1 96 ? -11.918 -4.039 25.380 1.00 96.00 96 GLY A CA 1
ATOM 786 C C . GLY A 1 96 ? -12.237 -3.139 24.182 1.00 96.00 96 GLY A C 1
ATOM 787 O O . GLY A 1 96 ? -11.785 -3.409 23.070 1.00 96.00 96 GLY A O 1
ATOM 788 N N . GLU A 1 97 ? -12.954 -2.036 24.406 1.00 96.75 97 GLU A N 1
ATOM 789 C CA . GLU A 1 97 ? -13.191 -1.000 23.392 1.00 96.75 97 GLU A CA 1
ATOM 790 C C . GLU A 1 97 ? -11.874 -0.376 22.911 1.00 96.75 97 GLU A C 1
ATOM 792 O O . GLU A 1 97 ? -11.572 -0.426 21.720 1.00 96.75 97 GLU A O 1
ATOM 797 N N . LYS A 1 98 ? -11.019 0.080 23.837 1.00 96.94 98 LYS A N 1
ATOM 798 C CA . LYS A 1 98 ? -9.695 0.633 23.498 1.00 96.94 98 LYS A CA 1
ATOM 799 C C . LYS A 1 98 ? -8.827 -0.347 22.707 1.00 96.94 98 LYS A C 1
ATOM 801 O O . LYS A 1 98 ? -8.122 0.060 21.787 1.00 96.94 98 LYS A O 1
ATOM 806 N N . GLN A 1 99 ? -8.858 -1.635 23.056 1.00 97.25 99 GLN A N 1
ATOM 807 C CA . GLN A 1 99 ? -8.104 -2.665 22.337 1.00 97.25 99 GLN A CA 1
ATOM 808 C C . GLN A 1 99 ? -8.607 -2.853 20.903 1.00 97.25 99 GLN A C 1
ATOM 810 O O . GLN A 1 99 ? -7.790 -2.976 19.992 1.00 97.25 99 GLN A O 1
ATOM 815 N N . ARG A 1 100 ? -9.927 -2.839 20.687 1.00 97.44 100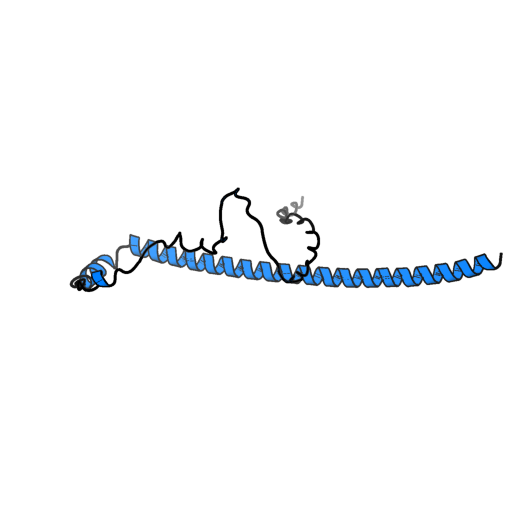 ARG A N 1
ATOM 816 C CA . ARG A 1 100 ? -10.522 -2.893 19.343 1.00 97.44 100 ARG A CA 1
ATOM 817 C C . ARG A 1 100 ? -10.156 -1.673 18.505 1.00 97.44 100 ARG A C 1
ATOM 819 O O . ARG A 1 100 ? -9.822 -1.833 17.332 1.00 97.44 100 ARG A O 1
ATOM 826 N N . ASP A 1 101 ? -10.170 -0.483 19.097 1.00 97.56 101 ASP A N 1
ATOM 827 C CA . ASP A 1 101 ? -9.780 0.747 18.403 1.00 97.56 101 ASP A CA 1
ATOM 828 C C . ASP A 1 101 ? -8.301 0.705 18.008 1.00 97.56 101 ASP A C 1
ATOM 830 O O . ASP A 1 101 ? -7.943 0.996 16.866 1.00 97.56 101 ASP A O 1
ATOM 834 N N . MET A 1 102 ? -7.437 0.260 18.927 1.00 97.12 102 MET A N 1
ATOM 835 C CA . MET A 1 102 ? -6.018 0.050 18.641 1.00 97.12 102 MET A CA 1
ATOM 836 C C . MET A 1 102 ? -5.795 -0.986 17.539 1.00 97.12 102 MET A C 1
ATOM 838 O O . MET A 1 102 ? -4.977 -0.745 16.655 1.00 97.12 102 MET A O 1
ATOM 842 N N . ALA A 1 103 ? -6.506 -2.116 17.571 1.00 97.81 103 ALA A N 1
ATOM 843 C CA . ALA A 1 103 ? -6.404 -3.146 16.540 1.00 97.81 103 ALA A CA 1
ATOM 844 C C . ALA A 1 103 ? -6.817 -2.593 15.171 1.00 97.81 103 ALA A C 1
ATOM 846 O O . ALA A 1 103 ? -6.044 -2.683 14.224 1.00 97.81 103 ALA A O 1
ATOM 847 N N . THR A 1 104 ? -7.963 -1.910 15.103 1.00 97.81 104 THR A N 1
ATOM 848 C CA . THR A 1 104 ? -8.470 -1.290 13.867 1.00 97.81 104 THR A CA 1
ATOM 849 C C . THR A 1 104 ? -7.484 -0.258 13.311 1.00 97.81 104 THR A C 1
ATOM 851 O O . THR A 1 104 ? -7.230 -0.211 12.109 1.00 97.81 104 THR A O 1
ATOM 854 N N . MET A 1 105 ? -6.879 0.557 14.180 1.00 97.62 105 MET A N 1
ATOM 855 C CA . MET A 1 105 ? -5.866 1.536 13.781 1.00 97.62 105 MET A CA 1
ATOM 856 C C . MET A 1 105 ? -4.586 0.865 13.266 1.00 97.62 105 MET A C 1
ATOM 858 O O . MET A 1 105 ? -4.036 1.288 12.251 1.00 97.62 105 MET A O 1
ATOM 862 N N . VAL A 1 106 ? -4.091 -0.167 13.956 1.00 98.19 106 VAL A N 1
ATOM 863 C CA . VAL A 1 106 ? -2.888 -0.904 13.542 1.00 98.19 106 VAL A CA 1
ATOM 864 C C . VAL A 1 106 ? -3.120 -1.616 12.211 1.00 98.19 106 VAL A C 1
ATOM 866 O O . VAL A 1 106 ? -2.265 -1.526 11.335 1.00 98.19 106 VAL A O 1
ATOM 869 N N . GLU A 1 107 ? -4.270 -2.265 12.034 1.00 97.44 107 GLU A N 1
ATOM 870 C CA . GLU A 1 107 ? -4.667 -2.901 10.773 1.00 97.44 107 GLU A CA 1
ATOM 871 C C . GLU A 1 107 ? -4.762 -1.881 9.634 1.00 97.44 107 GLU A C 1
ATOM 873 O O . GLU A 1 107 ? -4.230 -2.124 8.551 1.00 97.44 107 GLU A O 1
ATOM 878 N N . GLY A 1 108 ? -5.357 -0.710 9.886 1.00 97.56 108 GLY A N 1
ATOM 879 C CA . GLY A 1 108 ? -5.408 0.383 8.913 1.00 97.56 108 GLY A CA 1
ATOM 880 C C . GLY A 1 108 ? -4.016 0.877 8.509 1.00 97.56 108 GLY A C 1
ATOM 881 O O . GLY A 1 108 ? -3.708 0.971 7.322 1.00 97.56 108 GLY A O 1
ATOM 882 N N . ASN A 1 109 ? -3.142 1.128 9.487 1.00 97.44 109 ASN A N 1
ATOM 883 C CA . ASN A 1 109 ? -1.762 1.551 9.233 1.00 97.44 109 ASN A CA 1
ATOM 884 C C . ASN A 1 109 ? -0.970 0.490 8.461 1.00 97.44 109 ASN A C 1
ATOM 886 O O . ASN A 1 109 ? -0.232 0.829 7.538 1.00 97.44 109 ASN A O 1
ATOM 890 N N . LEU A 1 110 ? -1.127 -0.787 8.817 1.00 97.50 110 LEU A N 1
ATOM 891 C CA . LEU A 1 110 ? -0.479 -1.887 8.110 1.00 97.50 110 LEU A CA 1
ATOM 892 C C . LEU A 1 110 ? -0.967 -1.964 6.659 1.00 97.50 110 LEU A C 1
ATOM 894 O O . LEU A 1 110 ? -0.141 -2.059 5.756 1.00 97.50 110 LEU A O 1
ATOM 898 N N . GLY A 1 111 ? -2.276 -1.833 6.431 1.00 97.19 111 GLY A N 1
ATOM 899 C CA . GLY A 1 111 ? -2.850 -1.802 5.087 1.00 97.19 111 GLY A CA 1
ATOM 900 C C . GLY A 1 111 ? -2.309 -0.653 4.229 1.00 97.19 111 GLY A C 1
ATOM 901 O O . GLY A 1 111 ? -2.016 -0.859 3.053 1.00 97.19 111 GLY A O 1
ATOM 902 N N . HIS A 1 112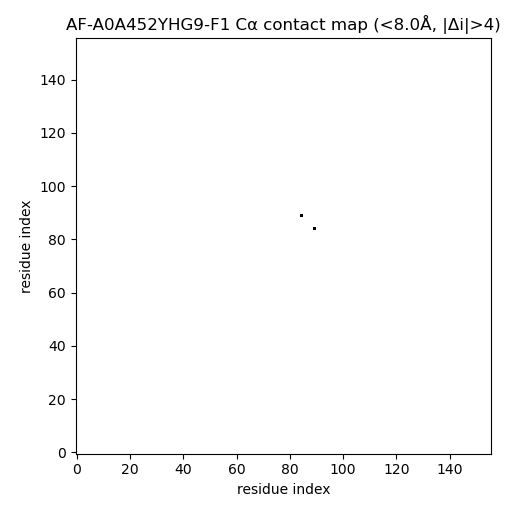 ? -2.111 0.534 4.810 1.00 96.75 112 HIS A N 1
ATOM 903 C CA . HIS A 1 112 ? -1.473 1.656 4.113 1.00 96.75 112 HIS A CA 1
ATOM 904 C C . HIS A 1 112 ? -0.011 1.367 3.759 1.00 96.75 112 HIS A C 1
ATOM 906 O O . HIS A 1 112 ? 0.381 1.539 2.608 1.00 96.75 112 HIS A O 1
ATOM 912 N N . ILE A 1 113 ? 0.775 0.855 4.709 1.00 97.81 113 ILE A N 1
ATOM 913 C CA . ILE A 1 113 ? 2.181 0.498 4.467 1.00 97.81 113 ILE A CA 1
ATOM 914 C C . ILE A 1 113 ? 2.291 -0.569 3.369 1.00 97.81 113 ILE A C 1
ATOM 916 O O . ILE A 1 113 ? 3.157 -0.478 2.503 1.00 97.81 113 ILE A O 1
ATOM 920 N N . GLU A 1 114 ? 1.421 -1.579 3.373 1.00 97.94 114 GLU A N 1
ATOM 921 C CA . GLU A 1 114 ? 1.404 -2.608 2.330 1.00 97.94 114 GLU A CA 1
ATOM 922 C C . GLU A 1 114 ? 1.095 -2.026 0.944 1.00 97.94 114 GLU A C 1
ATOM 924 O O . GLU A 1 114 ? 1.733 -2.415 -0.037 1.00 97.94 114 GLU A O 1
ATOM 929 N N . GLN A 1 115 ? 0.155 -1.082 0.854 1.00 97.62 115 GLN A N 1
ATOM 930 C CA . GLN A 1 115 ? -0.168 -0.396 -0.400 1.00 97.62 115 GLN A CA 1
ATOM 931 C C . GLN A 1 115 ? 1.012 0.430 -0.918 1.00 97.62 115 GLN A C 1
ATOM 933 O O . GLN A 1 115 ? 1.356 0.308 -2.097 1.00 97.62 115 GLN A O 1
ATOM 938 N N . ASP A 1 116 ? 1.661 1.199 -0.043 1.00 97.50 116 ASP A N 1
ATOM 939 C CA . ASP A 1 116 ? 2.839 2.000 -0.389 1.00 97.50 116 ASP A CA 1
ATOM 940 C C . ASP A 1 116 ? 3.982 1.101 -0.890 1.00 97.50 116 ASP A C 1
ATOM 942 O O . ASP A 1 116 ? 4.577 1.358 -1.936 1.00 97.50 116 ASP A O 1
ATOM 946 N N . LEU A 1 117 ? 4.228 -0.031 -0.219 1.00 97.44 117 LEU A N 1
ATOM 947 C CA . LEU A 1 117 ? 5.250 -0.999 -0.632 1.00 97.44 117 LEU A CA 1
ATOM 948 C C . LEU A 1 117 ? 4.960 -1.624 -2.005 1.00 97.44 117 LEU A C 1
ATOM 950 O O . LEU A 1 117 ? 5.884 -1.847 -2.792 1.00 97.44 117 LEU A O 1
ATOM 954 N N . ILE A 1 118 ? 3.694 -1.928 -2.307 1.00 97.44 118 ILE A N 1
ATOM 955 C CA . ILE A 1 118 ? 3.302 -2.425 -3.634 1.00 97.44 118 ILE A CA 1
ATOM 956 C C . ILE A 1 118 ? 3.539 -1.343 -4.691 1.00 97.44 118 ILE A C 1
ATOM 958 O O . ILE A 1 118 ? 4.050 -1.650 -5.771 1.00 97.44 118 ILE A O 1
ATOM 962 N N . GLN A 1 119 ? 3.188 -0.090 -4.392 1.00 97.62 119 GLN A N 1
ATOM 963 C CA . GLN A 1 119 ? 3.387 1.025 -5.312 1.00 97.62 119 GLN A CA 1
ATOM 964 C C . GLN A 1 119 ? 4.875 1.232 -5.624 1.00 97.62 119 GLN A C 1
ATOM 966 O O . GLN A 1 119 ? 5.243 1.344 -6.797 1.00 97.62 119 GLN A O 1
ATOM 971 N N . ASP A 1 120 ? 5.725 1.234 -4.601 1.00 97.38 120 ASP A N 1
ATOM 972 C CA . ASP A 1 120 ? 7.171 1.373 -4.767 1.00 97.38 120 ASP A CA 1
ATOM 973 C C . ASP A 1 120 ? 7.748 0.223 -5.605 1.00 97.38 120 ASP A C 1
ATOM 975 O O . 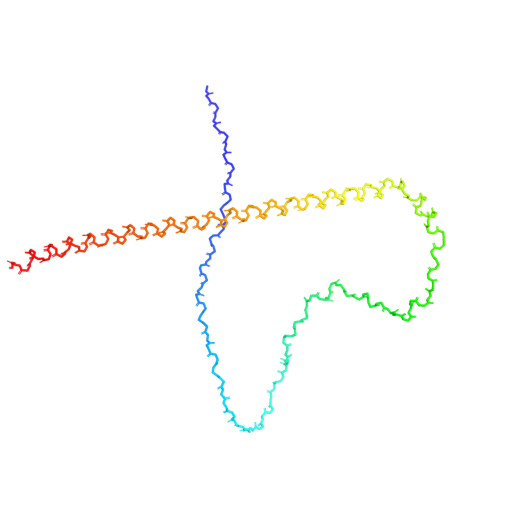ASP A 1 120 ? 8.531 0.459 -6.524 1.00 97.38 120 ASP A O 1
ATOM 979 N N . TYR A 1 121 ? 7.284 -1.014 -5.390 1.00 96.81 121 TYR A N 1
ATOM 980 C CA . TYR A 1 121 ? 7.711 -2.161 -6.199 1.00 96.81 121 TYR A CA 1
ATOM 981 C C . TYR A 1 121 ? 7.347 -2.027 -7.688 1.00 96.81 121 TYR A C 1
ATOM 983 O O . TYR A 1 121 ? 8.125 -2.429 -8.563 1.00 96.81 121 TYR A O 1
ATOM 991 N N . ILE A 1 122 ? 6.162 -1.487 -7.993 1.00 95.94 122 ILE A N 1
ATOM 992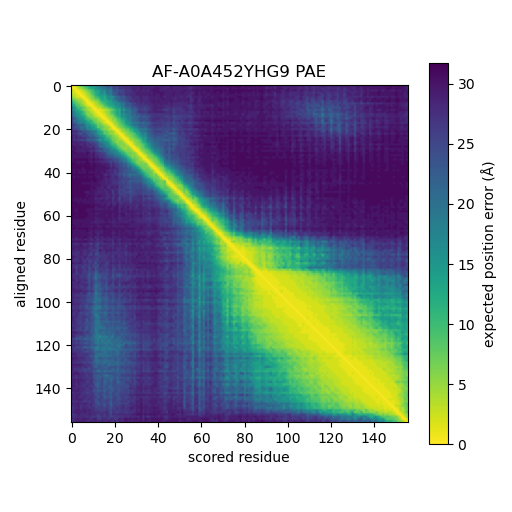 C CA . ILE A 1 122 ? 5.733 -1.223 -9.376 1.00 95.94 122 ILE A CA 1
ATOM 993 C C . ILE A 1 122 ? 6.617 -0.140 -9.995 1.00 95.94 122 ILE A C 1
ATOM 995 O O . ILE A 1 122 ? 7.140 -0.326 -11.091 1.00 95.94 122 ILE A O 1
ATOM 999 N N . LYS A 1 123 ? 6.843 0.956 -9.269 1.00 96.19 123 LYS A N 1
ATOM 1000 C CA . LYS A 1 123 ? 7.690 2.062 -9.723 1.00 96.19 123 LYS A CA 1
ATOM 1001 C C . LYS A 1 123 ? 9.125 1.612 -10.013 1.00 96.19 123 LYS A C 1
ATOM 1003 O O . LYS A 1 123 ? 9.709 2.011 -11.021 1.00 96.19 123 LYS A O 1
ATOM 1008 N N . ASP A 1 124 ? 9.685 0.760 -9.161 1.00 96.06 124 ASP A N 1
ATOM 1009 C CA . ASP A 1 124 ? 11.012 0.182 -9.374 1.00 96.06 124 ASP A CA 1
ATOM 1010 C C . ASP A 1 124 ? 11.047 -0.726 -10.614 1.00 96.06 124 ASP A C 1
ATOM 1012 O O . ASP A 1 124 ? 12.043 -0.744 -11.342 1.00 96.06 124 ASP A O 1
ATOM 1016 N N . ASN A 1 125 ? 9.956 -1.446 -10.903 1.00 94.56 125 ASN A N 1
ATOM 1017 C CA . ASN A 1 125 ? 9.826 -2.218 -12.141 1.00 94.56 125 ASN A CA 1
ATOM 1018 C C . ASN A 1 125 ? 9.789 -1.320 -13.379 1.00 94.56 125 ASN A C 1
ATOM 1020 O O . ASN A 1 125 ? 10.489 -1.617 -14.344 1.00 94.56 125 ASN A O 1
ATOM 1024 N N . ASP A 1 126 ? 9.035 -0.220 -13.355 1.00 95.56 126 ASP A N 1
ATOM 1025 C CA . ASP A 1 126 ? 8.992 0.729 -14.475 1.00 95.56 126 ASP A CA 1
ATOM 1026 C C . ASP A 1 126 ? 10.388 1.310 -14.756 1.00 95.56 126 ASP A C 1
ATOM 1028 O O . ASP A 1 126 ? 10.816 1.399 -15.907 1.00 95.56 126 ASP A O 1
ATOM 1032 N N . SER A 1 127 ? 11.149 1.622 -13.703 1.00 95.50 127 SER A N 1
ATOM 1033 C CA . SER A 1 127 ? 12.551 2.046 -13.816 1.00 95.50 127 SER A CA 1
ATOM 1034 C C . SER A 1 127 ? 13.437 0.976 -14.471 1.00 95.50 127 SER A C 1
ATOM 1036 O O . SER A 1 127 ? 14.267 1.284 -15.329 1.00 95.50 127 SER A O 1
ATOM 1038 N N . LEU A 1 128 ? 13.239 -0.299 -14.117 1.00 95.62 128 LEU A N 1
ATOM 1039 C CA . LEU A 1 128 ? 13.974 -1.413 -14.717 1.00 95.62 128 LEU A CA 1
ATOM 1040 C C . LEU A 1 128 ? 13.630 -1.603 -16.203 1.00 95.62 128 LEU A C 1
ATOM 1042 O O . LEU A 1 128 ? 14.525 -1.903 -16.993 1.00 95.62 128 LEU A O 1
ATOM 1046 N N . VAL A 1 129 ? 12.366 -1.406 -16.589 1.00 96.81 129 VAL A N 1
ATOM 1047 C CA . VAL A 1 129 ? 11.942 -1.431 -17.998 1.00 96.81 129 VAL A CA 1
ATOM 1048 C C . VAL A 1 129 ? 12.650 -0.328 -18.784 1.00 96.81 129 VAL A C 1
ATOM 1050 O O . VAL A 1 129 ? 13.253 -0.615 -19.815 1.00 96.81 129 VAL A O 1
ATOM 1053 N N . LEU A 1 130 ? 12.687 0.900 -18.256 1.00 96.56 130 LEU A N 1
ATOM 1054 C CA . LEU A 1 130 ? 13.408 2.010 -18.892 1.00 96.56 130 LEU A CA 1
ATOM 1055 C C . LEU A 1 130 ? 14.904 1.715 -19.056 1.00 96.56 130 LEU A C 1
ATOM 1057 O O . LEU A 1 130 ? 15.493 2.034 -20.088 1.00 96.56 130 LEU A O 1
ATOM 1061 N N . LEU A 1 131 ? 15.529 1.095 -18.053 1.00 96.69 131 LEU A N 1
ATOM 1062 C CA . LEU A 1 131 ? 16.929 0.688 -18.144 1.00 96.69 131 LEU A CA 1
ATOM 1063 C C . LEU A 1 131 ? 17.140 -0.375 -19.232 1.00 96.69 131 LEU A C 1
ATOM 1065 O O . LEU A 1 131 ? 18.128 -0.318 -19.961 1.00 96.69 131 LEU A O 1
ATOM 1069 N N . HIS A 1 132 ? 16.225 -1.338 -19.354 1.00 97.44 132 HIS A N 1
ATOM 1070 C CA . HIS A 1 132 ? 16.293 -2.355 -20.400 1.00 97.44 132 HIS A CA 1
ATOM 1071 C C . HIS A 1 132 ? 16.193 -1.732 -21.800 1.00 97.44 132 HIS A C 1
ATOM 1073 O O . HIS A 1 132 ? 16.959 -2.109 -22.687 1.00 97.44 132 HIS A O 1
ATOM 1079 N N . ASP A 1 133 ? 15.317 -0.743 -21.983 1.00 96.44 133 ASP A N 1
ATOM 1080 C CA . ASP A 1 133 ? 15.202 -0.005 -23.245 1.00 96.44 133 ASP A CA 1
ATOM 1081 C C . ASP A 1 133 ? 16.510 0.732 -23.584 1.00 96.44 133 ASP A C 1
ATOM 1083 O O . ASP A 1 133 ? 17.008 0.633 -24.704 1.00 96.44 133 ASP A O 1
ATOM 1087 N N . GLN A 1 134 ? 17.147 1.375 -22.599 1.00 97.50 134 GLN A N 1
ATOM 1088 C CA . GLN A 1 134 ? 18.447 2.035 -22.795 1.00 97.50 134 GLN A CA 1
ATOM 1089 C C . GLN A 1 134 ? 19.567 1.056 -23.175 1.00 97.50 134 GLN A C 1
ATOM 1091 O O . GLN A 1 134 ? 20.422 1.376 -24.004 1.00 97.50 134 GLN A O 1
ATOM 1096 N N . ILE A 1 135 ? 19.589 -0.134 -22.568 1.00 97.12 135 ILE A N 1
ATOM 1097 C CA . ILE A 1 135 ? 20.567 -1.179 -22.907 1.00 97.12 135 ILE A CA 1
ATOM 1098 C C . ILE A 1 135 ? 20.343 -1.654 -24.342 1.00 97.12 135 ILE A C 1
ATOM 1100 O O . ILE A 1 135 ? 21.301 -1.764 -25.106 1.00 97.12 135 ILE A O 1
ATOM 1104 N N . HIS A 1 136 ? 19.087 -1.865 -24.732 1.00 97.19 136 HIS A N 1
ATOM 1105 C CA . HIS A 1 136 ? 18.743 -2.240 -26.097 1.00 97.19 136 HIS A CA 1
ATOM 1106 C C . HIS A 1 136 ? 19.171 -1.167 -27.113 1.00 97.19 136 HIS A C 1
ATOM 1108 O O . HIS A 1 136 ? 19.720 -1.491 -28.169 1.00 97.19 136 HIS A O 1
ATOM 1114 N N . ASP A 1 137 ? 19.002 0.114 -26.785 1.00 97.38 137 ASP A N 1
ATOM 1115 C CA . ASP A 1 137 ? 19.490 1.212 -27.622 1.00 97.38 137 ASP A CA 1
ATOM 1116 C C . ASP A 1 137 ? 21.022 1.191 -27.763 1.00 97.38 137 ASP A C 1
ATOM 1118 O O . ASP A 1 137 ? 21.554 1.398 -28.859 1.00 97.38 137 ASP A O 1
ATOM 1122 N N . CYS A 1 138 ? 21.747 0.872 -26.685 1.00 97.69 138 CYS A N 1
ATOM 1123 C CA . CYS A 1 138 ? 23.195 0.667 -26.746 1.00 97.69 138 CYS A CA 1
ATOM 1124 C C . CYS A 1 138 ? 23.561 -0.508 -27.667 1.00 97.69 138 CYS A C 1
ATOM 1126 O O . CYS A 1 138 ? 24.479 -0.373 -28.479 1.00 97.69 138 CYS A O 1
ATOM 1128 N N . ASP A 1 139 ? 22.835 -1.626 -27.598 1.00 97.31 139 ASP A N 1
ATOM 1129 C CA . ASP A 1 139 ? 23.063 -2.792 -28.460 1.00 97.31 139 ASP A CA 1
ATOM 1130 C C . ASP A 1 139 ? 22.861 -2.457 -29.946 1.00 97.31 139 ASP A C 1
ATOM 1132 O O . ASP A 1 139 ? 23.649 -2.894 -30.795 1.00 97.31 139 ASP A O 1
ATOM 1136 N N . ILE A 1 140 ? 21.866 -1.624 -30.278 1.00 96.88 140 ILE A N 1
ATOM 1137 C CA . ILE A 1 140 ? 21.668 -1.120 -31.646 1.00 96.88 140 ILE A CA 1
ATOM 1138 C C . ILE A 1 140 ? 22.898 -0.330 -32.106 1.00 96.88 140 ILE A C 1
ATOM 1140 O O . ILE A 1 140 ? 23.420 -0.581 -33.197 1.00 96.88 140 ILE A O 1
ATOM 1144 N N . VAL A 1 141 ? 23.382 0.608 -31.289 1.00 96.94 141 VAL A N 1
ATOM 1145 C CA . VAL A 1 141 ? 24.564 1.421 -31.622 1.00 96.94 141 VAL A CA 1
ATOM 1146 C C . VAL A 1 141 ? 25.804 0.538 -31.800 1.00 96.94 141 VAL A C 1
ATOM 1148 O O . VAL A 1 141 ? 26.542 0.694 -32.777 1.00 96.94 141 VAL A O 1
ATOM 1151 N N . LEU A 1 142 ? 26.019 -0.433 -30.908 1.00 97.25 142 LEU A N 1
ATOM 1152 C CA . LEU A 1 142 ? 27.132 -1.381 -31.007 1.00 97.25 142 LEU A CA 1
ATOM 1153 C C . LEU A 1 142 ? 27.042 -2.244 -32.274 1.00 97.25 142 LEU A C 1
ATOM 1155 O O . LEU A 1 142 ? 28.058 -2.468 -32.936 1.00 97.25 142 LEU A O 1
ATOM 1159 N N . SER A 1 143 ? 25.840 -2.675 -32.662 1.00 96.44 143 SER A N 1
ATOM 1160 C CA . SER A 1 143 ? 25.606 -3.427 -33.902 1.00 96.44 143 SER A CA 1
ATOM 1161 C C . SER A 1 143 ? 25.934 -2.606 -35.156 1.00 96.44 143 SER A C 1
ATOM 1163 O O . SER A 1 143 ? 26.569 -3.108 -36.093 1.00 96.44 143 SER A O 1
ATOM 1165 N N . GLN A 1 144 ? 25.571 -1.320 -35.166 1.00 96.12 144 GLN A N 1
ATOM 1166 C CA . GLN A 1 144 ? 25.901 -0.402 -36.262 1.00 96.12 144 GLN A CA 1
ATOM 1167 C C . GLN A 1 144 ? 27.414 -0.211 -36.399 1.00 96.12 144 GLN A C 1
ATOM 1169 O O . GLN A 1 144 ? 27.951 -0.315 -37.505 1.00 96.12 144 GLN A O 1
ATOM 1174 N N . ILE A 1 145 ? 28.115 0.007 -35.281 1.00 95.25 145 ILE A N 1
ATOM 1175 C CA . ILE A 1 145 ? 29.581 0.103 -35.260 1.00 95.25 145 ILE A CA 1
ATOM 1176 C C . ILE A 1 145 ? 30.202 -1.202 -35.769 1.00 95.25 145 ILE A C 1
ATOM 1178 O O . ILE A 1 145 ? 31.085 -1.165 -36.625 1.00 95.25 145 ILE A O 1
ATOM 1182 N N . GLY A 1 146 ? 29.718 -2.354 -35.301 1.00 93.50 146 GLY A N 1
ATOM 1183 C CA . GLY A 1 146 ? 30.187 -3.662 -35.758 1.00 93.50 146 GLY A CA 1
ATOM 1184 C C . GLY A 1 146 ? 30.016 -3.860 -37.266 1.00 93.50 146 GLY A C 1
ATOM 1185 O O . GLY A 1 146 ? 30.932 -4.336 -37.934 1.00 93.50 146 GLY A O 1
ATOM 1186 N N . SER A 1 147 ? 28.885 -3.425 -37.822 1.00 93.25 147 SER A N 1
ATOM 1187 C CA . SER A 1 147 ? 28.610 -3.503 -39.262 1.00 93.25 147 SER A CA 1
ATOM 1188 C C . SER A 1 147 ? 29.542 -2.604 -40.078 1.00 93.25 147 SER A C 1
ATOM 1190 O O . SER A 1 147 ? 30.091 -3.042 -41.088 1.00 93.25 147 SER A O 1
ATOM 1192 N N . LEU A 1 148 ? 29.774 -1.368 -39.620 1.00 93.94 148 LEU A N 1
ATOM 1193 C CA . LEU A 1 148 ? 30.731 -0.449 -40.245 1.00 93.94 148 LEU A CA 1
ATOM 1194 C C . LEU A 1 148 ? 32.150 -1.032 -40.237 1.00 93.94 148 LEU A C 1
ATOM 1196 O O . LEU A 1 148 ? 32.809 -1.062 -41.274 1.00 93.94 148 LEU A O 1
ATOM 1200 N N . LEU A 1 149 ? 32.605 -1.537 -39.086 1.00 92.44 149 LEU A N 1
ATOM 1201 C CA . LEU A 1 149 ? 33.932 -2.141 -38.932 1.00 92.44 149 LEU A CA 1
ATOM 1202 C C . LEU A 1 149 ? 34.102 -3.415 -39.766 1.00 92.44 149 LEU A C 1
ATOM 1204 O O . LEU A 1 149 ? 35.146 -3.601 -40.391 1.00 92.44 149 LEU A O 1
ATOM 1208 N N . SER A 1 150 ? 33.075 -4.264 -39.829 1.00 90.00 150 SER A N 1
ATOM 1209 C CA . SER A 1 150 ? 33.069 -5.442 -40.700 1.00 90.00 150 SER A CA 1
ATOM 1210 C C . SER A 1 150 ? 33.165 -5.045 -42.176 1.00 90.00 150 SER A C 1
ATOM 1212 O O . SER A 1 150 ? 33.933 -5.652 -42.920 1.00 90.00 150 SER A O 1
ATOM 1214 N N . GLY A 1 151 ? 32.487 -3.969 -42.585 1.00 87.12 151 GLY A N 1
ATOM 1215 C CA . GLY A 1 151 ? 32.610 -3.404 -43.929 1.00 87.12 151 GLY A CA 1
ATOM 1216 C C . GLY A 1 151 ? 34.049 -3.037 -44.305 1.00 87.12 151 GLY A C 1
ATOM 1217 O O . GLY A 1 151 ? 34.453 -3.283 -45.435 1.00 87.12 151 GLY A O 1
ATOM 1218 N N . PHE A 1 152 ? 34.856 -2.533 -43.365 1.00 83.62 152 PHE A N 1
ATOM 1219 C CA . PHE A 1 152 ? 36.279 -2.259 -43.610 1.00 83.62 152 PHE A CA 1
ATOM 1220 C C . PHE A 1 152 ? 37.145 -3.527 -43.688 1.00 83.62 152 PHE A C 1
ATOM 1222 O O . PHE A 1 152 ? 38.170 -3.512 -44.365 1.00 83.62 152 PHE A O 1
ATOM 1229 N N . GLN A 1 153 ? 36.743 -4.625 -43.041 1.00 77.00 153 GLN A N 1
ATOM 1230 C CA . GLN A 1 153 ? 37.456 -5.908 -43.106 1.00 77.00 153 GLN A CA 1
ATOM 1231 C C . GLN A 1 153 ? 37.193 -6.690 -44.400 1.00 77.00 153 GLN A C 1
ATOM 1233 O O . GLN A 1 153 ? 38.052 -7.457 -44.813 1.00 77.00 153 GLN A O 1
ATOM 1238 N N . VAL A 1 154 ? 36.042 -6.500 -45.055 1.00 67.12 154 VAL A N 1
ATOM 1239 C CA . VAL A 1 154 ? 35.676 -7.218 -46.297 1.00 67.12 154 VAL A CA 1
ATOM 1240 C C . VAL A 1 154 ? 36.480 -6.747 -47.524 1.00 67.12 154 VAL A C 1
ATOM 1242 O O . VAL A 1 154 ? 36.539 -7.450 -48.528 1.00 67.12 154 VAL A O 1
ATOM 1245 N N . TYR A 1 155 ? 37.119 -5.576 -47.449 1.00 56.97 155 TYR A N 1
ATOM 1246 C CA . TYR A 1 155 ? 37.959 -5.017 -48.517 1.00 56.97 155 TYR A CA 1
ATOM 1247 C C . TYR A 1 155 ? 39.474 -5.231 -48.308 1.00 56.97 155 TYR A C 1
ATOM 1249 O O . TYR A 1 155 ? 40.271 -4.622 -49.026 1.00 56.97 155 TYR A O 1
ATOM 1257 N N . SER A 1 156 ? 39.874 -6.090 -47.361 1.00 48.81 156 SER A N 1
ATOM 1258 C CA . SER A 1 156 ? 41.247 -6.605 -47.209 1.00 48.81 156 SER A CA 1
ATOM 1259 C C . SER A 1 156 ? 41.323 -8.079 -47.586 1.00 48.81 156 SER A C 1
ATOM 1261 O O . SER A 1 156 ? 42.456 -8.497 -47.913 1.00 48.81 156 SER A O 1
#

InterPro domains:
  IPR007258 Vps52 [PTHR14190] (65-153)

pLDDT: mean 73.03, std 22.89, range [35.25, 98.19]

Organism: Aegilops tauschii subsp. strangulata (NCBI:txid200361)

Sequence (156 aa):
FPLPPPDHPPTYQPPRRPISPHRHRYRRRRSSGSRSSRGTKNSCMAGVQERQYEEFFGGFYFDEDALSKDISLDGLDKELEEHKNYDVLISILTNGEKQRDMATMVEGNLGHIEQDLIQDYIKDNDSLVLLHDQIHDCDIVLSQIGSLLSGFQVYS

Secondary structure (DSSP, 8-state):
-PPPPPPPPPP----------------PPP----------------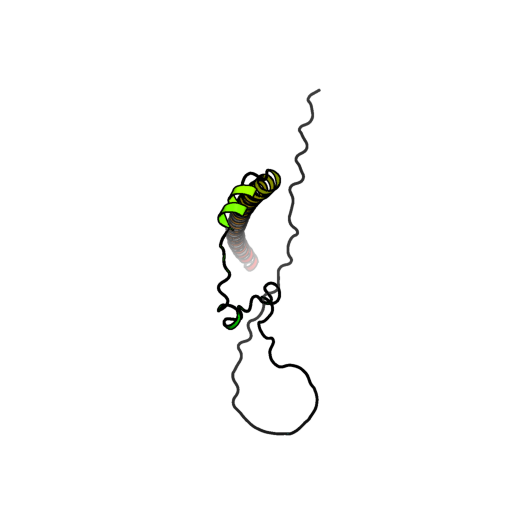------SSSSSTT----GGGTTS----TTHHHHHHHHTT-HHHHHHHHHHHHHHHHHHHHHHHHHHHHHHHHHHHHHHHHHHHHHHHHHHHHHHHHHHHHHHHHHHHTT-

Radius of gyration: 35.69 Å; Cα contacts (8 Å, |Δi|>4): 1; chains: 1; bounding box: 83×74×89 Å

Solvent-accessible surface area (backbone atoms only — not comparable to full-atom values): 10416 Å² total; per-residue (Å²): 134,84,79,80,81,81,81,75,75,82,77,86,75,79,80,85,75,78,84,76,78,85,81,82,84,80,83,84,79,90,82,85,86,84,85,88,83,92,75,95,78,82,85,86,82,81,74,93,65,97,74,84,87,62,78,86,74,69,73,84,73,76,57,70,84,66,62,77,58,80,78,76,65,79,64,48,69,57,55,50,62,74,51,68,78,40,63,69,59,53,52,51,53,55,49,52,50,53,50,52,52,50,49,53,52,50,52,50,53,49,52,50,53,54,51,52,52,52,50,52,53,50,52,54,48,54,53,50,52,54,51,49,53,53,52,50,53,49,49,53,53,52,51,52,50,49,51,55,54,49,57,63,57,75,78,110

Foldseek 3Di:
DDDDDDDDDDDDDDDDDDDDDDDDDDDDDDDDDDDDDDDDDDDDDDDPDPDDPCVVVPDPPPPVVVVPPPPPCPCVVVVCVVCVPVVVVVVVVVVVVVVVVVVVVVVVVVVVVVVVVVVVVVVVVVVVVVVVVVVVVVVVVVVVVVVVVVVVVVVD

Mean predicted aligned error: 20.86 Å